Protein AF-A0A1C3H5U1-F1 (afdb_monomer_lite)

Foldseek 3Di:
DFDDLVRVVVVVVVVCVVVVHDDDPPDDGDDGPVPDDDDDLLVLLLLLQLLLLLLVLLVCVVVVNRDPVSLVVSVVSCVVSVNPVVHDPLSVCSSVVNDDNVSSVVSNVCLVVSVVSCVVNCVDVDDDDPPDDDDVVSSNVSVVPDDD

InterPro domains:
  IPR025368 Protein of unknown function DUF4272 [PF14094] (8-144)

Organism: NCBI:txid2718

Radius of gyration: 18.17 Å; chains: 1; bounding box: 46×26×47 Å

Structure (mmCIF, N/CA/C/O backbone):
data_AF-A0A1C3H5U1-F1
#
_entry.id   AF-A0A1C3H5U1-F1
#
loop_
_atom_site.group_PDB
_atom_site.id
_atom_site.type_symbol
_atom_site.label_atom_id
_atom_site.label_alt_id
_atom_site.label_comp_id
_atom_site.label_asym_id
_atom_site.label_entity_id
_atom_site.label_seq_id
_atom_site.pdbx_PDB_ins_code
_atom_site.Cartn_x
_atom_site.Cartn_y
_atom_site.Cartn_z
_atom_site.occupancy
_atom_site.B_iso_or_equiv
_atom_site.auth_seq_id
_atom_site.auth_comp_id
_atom_site.auth_asym_id
_atom_site.auth_atom_id
_atom_site.pdbx_PDB_model_num
ATOM 1 N N . MET A 1 1 ? -26.098 -3.395 14.719 1.00 56.84 1 MET A N 1
ATOM 2 C CA . MET A 1 1 ? -25.889 -1.931 14.778 1.00 56.84 1 MET A CA 1
ATOM 3 C C . MET A 1 1 ? -24.401 -1.653 14.940 1.00 56.84 1 MET A C 1
ATOM 5 O O . MET A 1 1 ? -23.756 -2.422 15.652 1.00 56.84 1 MET A O 1
ATOM 9 N N . PRO A 1 2 ? -23.842 -0.629 14.273 1.00 75.94 2 PRO A N 1
ATOM 10 C CA . PRO A 1 2 ? -22.451 -0.224 14.470 1.00 75.94 2 PRO A CA 1
ATOM 11 C C . PRO A 1 2 ? -22.198 0.159 15.936 1.00 75.94 2 PRO A C 1
ATOM 13 O O . PRO A 1 2 ? -23.081 0.702 16.595 1.00 75.94 2 PRO A O 1
ATOM 16 N N . LYS A 1 3 ? -21.005 -0.137 16.461 1.00 83.50 3 LYS A N 1
ATOM 17 C CA . LYS A 1 3 ? -20.596 0.294 17.811 1.00 83.50 3 LYS A CA 1
ATOM 18 C C . LYS A 1 3 ? -20.374 1.812 17.830 1.00 83.50 3 LYS A C 1
ATOM 20 O O . LYS A 1 3 ? -19.864 2.347 16.845 1.00 83.50 3 LYS A O 1
ATOM 25 N N . SER A 1 4 ? -20.672 2.475 18.953 1.00 90.88 4 SER A N 1
ATOM 26 C CA . SER A 1 4 ? -20.366 3.905 19.114 1.00 90.88 4 SER A CA 1
ATOM 27 C C . SER A 1 4 ? -18.849 4.171 19.052 1.00 90.88 4 SER A C 1
ATOM 29 O O . SER A 1 4 ? -18.061 3.259 19.351 1.00 90.88 4 SER A O 1
ATOM 31 N N . PRO A 1 5 ? -18.417 5.394 18.692 1.00 91.94 5 PRO A N 1
ATOM 32 C CA . PRO A 1 5 ? -17.013 5.814 18.746 1.00 91.94 5 PRO A CA 1
ATOM 33 C C . PRO A 1 5 ? -16.319 5.506 20.080 1.00 91.94 5 PRO A C 1
ATOM 35 O O . PRO A 1 5 ? -15.227 4.936 20.105 1.00 91.94 5 PRO A O 1
ATOM 38 N N . GLU A 1 6 ? -16.979 5.799 21.199 1.00 92.44 6 GLU A N 1
ATOM 39 C CA . GLU A 1 6 ? -16.467 5.597 22.558 1.00 92.44 6 GLU A CA 1
ATOM 40 C C . GLU A 1 6 ? -16.310 4.107 22.857 1.00 92.44 6 GLU A C 1
ATOM 42 O O . GLU A 1 6 ? -15.273 3.672 23.355 1.00 92.44 6 GLU A O 1
ATOM 47 N N . THR A 1 7 ? -17.309 3.304 22.478 1.00 92.56 7 THR A N 1
ATOM 48 C CA . THR A 1 7 ? -17.281 1.846 22.650 1.00 92.56 7 THR A CA 1
ATOM 49 C C . THR A 1 7 ? -16.150 1.217 21.837 1.00 92.56 7 THR A C 1
ATOM 51 O O . THR A 1 7 ? -15.472 0.299 22.303 1.00 92.56 7 THR A O 1
ATOM 54 N N . ARG A 1 8 ? -15.915 1.708 20.612 1.00 91.62 8 ARG A N 1
ATOM 55 C CA . ARG A 1 8 ? -14.789 1.275 19.771 1.00 91.62 8 ARG A CA 1
ATOM 56 C C . ARG A 1 8 ? -13.453 1.654 20.401 1.00 91.62 8 ARG A C 1
ATOM 58 O O . ARG A 1 8 ? -12.592 0.784 20.499 1.00 91.62 8 ARG A O 1
ATOM 65 N N . LYS A 1 9 ? -13.296 2.903 20.857 1.00 92.94 9 LYS A N 1
ATOM 66 C CA . LYS A 1 9 ? -12.078 3.371 21.537 1.00 92.94 9 LYS A CA 1
ATOM 67 C C . LYS A 1 9 ? -11.785 2.524 22.774 1.00 92.94 9 LYS A C 1
ATOM 69 O O . LYS A 1 9 ? -10.680 2.004 22.888 1.00 92.94 9 LYS A O 1
ATOM 74 N N . ALA A 1 10 ? -12.770 2.321 23.648 1.00 93.19 10 ALA A N 1
ATOM 75 C CA . ALA A 1 10 ? -12.618 1.509 24.854 1.00 93.19 10 ALA A CA 1
ATOM 76 C C . ALA A 1 10 ? -12.195 0.067 24.528 1.00 93.19 10 ALA A C 1
ATOM 78 O O . ALA A 1 10 ? -11.272 -0.462 25.142 1.00 93.19 10 ALA A O 1
ATOM 79 N N . ALA A 1 11 ? -12.807 -0.552 23.511 1.00 92.62 11 ALA A N 1
ATOM 80 C CA . ALA A 1 11 ? -12.430 -1.893 23.070 1.00 92.62 11 ALA A CA 1
ATOM 81 C C . ALA A 1 11 ? -10.999 -1.955 22.504 1.00 92.62 11 ALA A C 1
ATOM 83 O O . ALA A 1 11 ? -10.288 -2.925 22.760 1.00 92.62 11 ALA A O 1
ATOM 84 N N . SER A 1 12 ? -10.564 -0.945 21.745 1.00 92.12 12 SER A N 1
ATOM 85 C CA . SER A 1 12 ? -9.186 -0.860 21.243 1.00 92.12 12 SER A CA 1
ATOM 86 C C . SER A 1 12 ? -8.179 -0.658 22.377 1.00 92.12 12 SER A C 1
ATOM 88 O O . SER A 1 12 ? -7.188 -1.379 22.427 1.00 92.12 12 SER A O 1
ATOM 90 N N . ILE A 1 13 ? -8.454 0.247 23.321 1.00 94.44 13 ILE A N 1
ATOM 91 C CA . ILE A 1 13 ? -7.600 0.483 24.497 1.00 94.44 13 ILE A CA 1
ATOM 92 C C . ILE A 1 13 ? -7.464 -0.791 25.333 1.00 94.44 13 ILE A C 1
ATOM 94 O O . ILE A 1 13 ? -6.348 -1.172 25.671 1.00 94.44 13 ILE A O 1
ATOM 98 N N . ALA A 1 14 ? -8.562 -1.505 25.591 1.00 94.69 14 ALA A N 1
ATOM 99 C CA . ALA A 1 14 ? -8.518 -2.760 26.339 1.00 94.69 14 ALA A CA 1
ATOM 100 C C . ALA A 1 14 ? -7.625 -3.817 25.659 1.00 94.69 14 ALA A C 1
ATOM 102 O O . ALA A 1 14 ? -6.860 -4.504 26.333 1.00 94.69 14 ALA A O 1
ATOM 103 N N . LYS A 1 15 ? -7.671 -3.924 24.321 1.00 93.06 15 LYS A N 1
ATOM 104 C CA . LYS A 1 15 ? -6.782 -4.820 23.557 1.00 93.06 15 LYS A CA 1
ATOM 105 C C . LYS A 1 15 ? -5.309 -4.428 23.692 1.00 93.06 15 LYS A C 1
ATOM 107 O O . LYS A 1 15 ? -4.470 -5.306 23.870 1.00 93.06 15 LYS A O 1
ATOM 112 N N . LEU A 1 16 ? -5.003 -3.132 23.602 1.00 93.19 16 LEU A N 1
ATOM 113 C CA . LEU A 1 16 ? -3.641 -2.604 23.727 1.00 93.19 16 LEU A CA 1
ATOM 114 C C . LEU A 1 16 ? -3.087 -2.822 25.145 1.00 93.19 16 LEU A C 1
ATOM 116 O O . LEU A 1 16 ? -1.997 -3.368 25.309 1.00 93.19 16 LEU A O 1
ATOM 120 N N . GLN A 1 17 ? -3.869 -2.493 26.175 1.00 94.56 17 GLN A N 1
ATOM 121 C CA . GLN A 1 17 ? -3.495 -2.678 27.580 1.00 94.56 17 GLN A CA 1
ATOM 122 C C . GLN A 1 17 ? -3.282 -4.153 27.941 1.00 94.56 17 GLN A C 1
ATOM 124 O O . GLN A 1 17 ? -2.320 -4.473 28.635 1.00 94.56 17 GLN A O 1
ATOM 129 N N . ALA A 1 18 ? -4.109 -5.068 27.420 1.00 95.62 18 ALA A N 1
ATOM 130 C CA . ALA A 1 18 ? -3.923 -6.511 27.604 1.00 95.62 18 ALA A CA 1
ATOM 131 C C . ALA A 1 18 ? -2.594 -7.037 27.023 1.00 95.62 18 ALA A C 1
ATOM 133 O O . ALA A 1 18 ? -2.154 -8.128 27.378 1.00 95.62 18 ALA A O 1
ATOM 134 N N . ARG A 1 19 ? -1.947 -6.266 26.140 1.00 93.06 19 ARG A N 1
ATOM 135 C CA . ARG A 1 19 ? -0.624 -6.545 25.562 1.00 93.06 19 ARG A CA 1
ATOM 136 C C . ARG A 1 19 ? 0.494 -5.694 26.181 1.00 93.06 19 ARG A C 1
ATOM 138 O O . ARG A 1 19 ? 1.613 -5.726 25.686 1.00 93.06 19 ARG A O 1
ATOM 145 N N . GLY A 1 20 ? 0.209 -4.936 27.242 1.00 95.25 20 GLY A N 1
ATOM 146 C CA . GLY A 1 20 ? 1.183 -4.065 27.905 1.00 95.25 20 GLY A CA 1
ATOM 147 C C . GLY A 1 20 ? 1.528 -2.793 27.126 1.00 95.25 20 GLY A C 1
ATOM 148 O O . GLY A 1 20 ? 2.533 -2.156 27.428 1.00 95.25 20 GLY A O 1
ATOM 149 N N . ILE A 1 21 ? 0.719 -2.412 26.131 1.00 94.56 21 ILE A N 1
ATOM 150 C CA . ILE A 1 21 ? 0.950 -1.210 25.324 1.00 94.56 21 ILE A CA 1
ATOM 151 C C . ILE A 1 21 ? 0.348 0.008 26.042 1.00 94.56 21 ILE A C 1
ATOM 153 O O . ILE A 1 21 ? -0.864 0.025 26.300 1.00 94.56 21 ILE A O 1
ATOM 157 N N . PRO A 1 22 ? 1.148 1.049 26.345 1.00 94.81 22 PRO A N 1
ATOM 158 C CA . PRO A 1 22 ? 0.643 2.272 26.955 1.00 94.81 22 PRO A CA 1
ATOM 159 C C . PRO A 1 22 ? -0.396 2.964 26.069 1.00 94.81 22 PRO A C 1
ATOM 161 O O . PRO A 1 22 ? -0.208 3.112 24.863 1.00 94.81 22 PRO A O 1
ATOM 164 N N . CYS A 1 23 ? -1.485 3.422 26.682 1.00 93.75 23 CYS A N 1
ATOM 165 C CA . CYS A 1 23 ? -2.538 4.185 26.017 1.00 93.75 23 CYS A CA 1
ATOM 166 C C . CYS A 1 23 ? -2.659 5.561 26.670 1.00 93.75 23 CYS A C 1
ATOM 168 O O . CYS A 1 23 ? -2.581 5.678 27.891 1.00 93.75 23 CYS A O 1
ATOM 170 N N . LEU A 1 24 ? -2.873 6.595 25.858 1.00 93.81 24 LEU A N 1
ATOM 171 C CA . LEU A 1 24 ? -3.158 7.944 26.336 1.00 93.81 24 LEU A CA 1
ATOM 172 C C . LEU A 1 24 ? -4.666 8.189 26.288 1.00 93.81 24 LEU A C 1
ATOM 174 O O . LEU A 1 24 ? -5.256 8.252 25.208 1.00 93.81 24 LEU A O 1
ATOM 178 N N . ASP A 1 25 ? -5.282 8.378 27.453 1.00 87.12 25 ASP A N 1
ATOM 179 C CA . ASP A 1 25 ? -6.727 8.617 27.554 1.00 87.12 25 ASP A CA 1
ATOM 180 C C . ASP A 1 25 ? -7.164 9.900 26.832 1.00 87.12 25 ASP A C 1
ATOM 182 O O . ASP A 1 25 ? -8.289 9.972 26.325 1.00 87.12 25 ASP A O 1
ATOM 186 N N . SER A 1 26 ? -6.252 10.873 26.724 1.00 93.19 26 SER A N 1
ATOM 187 C CA . SER A 1 26 ? -6.450 12.171 26.073 1.00 93.19 26 SER A CA 1
ATOM 188 C C . SER A 1 26 ? -6.607 12.107 24.552 1.00 93.19 26 SER A C 1
ATOM 190 O O . SER A 1 26 ? -7.067 13.083 23.961 1.00 93.19 26 SER A O 1
ATOM 192 N N . LEU A 1 27 ? -6.252 10.992 23.902 1.00 92.44 27 LEU A N 1
ATOM 193 C CA . LEU A 1 27 ? -6.429 10.855 22.454 1.00 92.44 27 LEU A CA 1
ATOM 194 C C . LEU A 1 27 ? -7.924 10.853 22.092 1.00 92.44 27 LEU A C 1
ATOM 196 O O . LEU A 1 27 ? -8.718 10.229 22.797 1.00 92.44 27 LEU A O 1
ATOM 200 N N . PRO A 1 28 ? -8.351 11.526 21.014 1.00 90.81 28 PRO A N 1
ATOM 201 C CA . PRO A 1 28 ? -9.765 11.621 20.661 1.00 90.81 28 PRO A CA 1
ATOM 202 C C . PRO A 1 28 ? -10.358 10.265 20.245 1.00 90.81 28 PRO A C 1
ATOM 204 O O . PRO A 1 28 ? -9.648 9.297 19.964 1.00 90.81 28 PRO A O 1
ATOM 207 N N . VAL A 1 29 ? -11.690 10.186 20.210 1.00 92.06 29 VAL A N 1
ATOM 208 C CA . VAL A 1 29 ? -12.381 9.089 19.518 1.00 92.06 29 VAL A CA 1
ATOM 209 C C . VAL A 1 29 ? -12.250 9.277 18.004 1.00 92.06 29 VAL A C 1
ATOM 211 O O . VAL A 1 29 ? -12.253 10.405 17.520 1.00 92.06 29 VAL A O 1
ATOM 214 N N . ILE A 1 30 ? -12.149 8.172 17.263 1.00 88.31 30 ILE A N 1
ATOM 215 C CA . ILE A 1 30 ? -12.267 8.186 15.796 1.00 88.31 30 ILE A CA 1
ATOM 216 C C . ILE A 1 30 ? -13.742 8.377 15.438 1.00 88.31 30 ILE A C 1
ATOM 218 O O . ILE A 1 30 ? -14.613 7.897 16.168 1.00 88.31 30 ILE A O 1
ATOM 222 N N . GLU A 1 31 ? -14.022 9.029 14.311 1.00 85.75 31 GLU A N 1
ATOM 223 C CA . GLU A 1 31 ? -15.371 9.279 13.819 1.00 85.75 31 GLU A CA 1
ATOM 224 C C . GLU A 1 31 ? -16.229 8.004 13.761 1.00 85.75 31 GLU A C 1
ATOM 226 O O . GLU A 1 31 ? -15.754 6.858 13.646 1.00 85.75 31 GLU A O 1
ATOM 231 N N . ALA A 1 32 ? -17.538 8.221 13.869 1.00 86.50 32 ALA A N 1
ATOM 232 C CA . ALA A 1 32 ? -18.528 7.165 13.783 1.00 86.50 32 ALA A CA 1
ATOM 233 C C . ALA A 1 32 ? -18.471 6.460 12.418 1.00 86.50 32 ALA A C 1
ATOM 235 O O . ALA A 1 32 ? -18.056 7.022 11.407 1.00 86.50 32 ALA A O 1
ATOM 236 N N . ALA A 1 33 ? -18.846 5.179 12.405 1.00 82.31 33 ALA A N 1
ATOM 237 C CA . ALA A 1 33 ? -18.716 4.345 11.211 1.00 82.31 33 ALA A CA 1
ATOM 238 C C . ALA A 1 33 ? -19.605 4.821 10.048 1.00 82.31 33 ALA A C 1
ATOM 240 O O . ALA A 1 33 ? -19.286 4.562 8.895 1.00 82.31 33 ALA A O 1
ATOM 241 N N . ASP A 1 34 ? -20.700 5.514 10.349 1.00 84.94 34 ASP A N 1
ATOM 242 C CA . ASP A 1 34 ? -21.603 6.144 9.383 1.00 84.94 34 ASP A CA 1
ATOM 243 C C . ASP A 1 34 ? -21.034 7.434 8.771 1.00 84.94 34 ASP A C 1
ATOM 245 O O . ASP A 1 34 ? -21.398 7.791 7.654 1.00 84.94 34 ASP A O 1
ATOM 249 N N . ALA A 1 35 ? -20.103 8.100 9.456 1.00 86.62 35 ALA A N 1
ATOM 250 C CA . ALA A 1 35 ? -19.346 9.228 8.922 1.00 86.62 35 ALA A CA 1
ATOM 251 C C . ALA A 1 35 ? -18.169 8.784 8.033 1.00 86.62 35 ALA A C 1
ATOM 253 O O . ALA A 1 35 ? -17.571 9.607 7.335 1.00 86.62 35 ALA A O 1
ATOM 254 N N . ALA A 1 36 ? -17.818 7.493 8.040 1.00 83.75 36 ALA A N 1
ATOM 255 C CA . ALA A 1 36 ? -16.719 6.976 7.240 1.00 83.75 36 ALA A CA 1
ATOM 256 C C . ALA A 1 36 ? -17.092 6.946 5.752 1.00 83.75 36 ALA A C 1
ATOM 258 O O . ALA A 1 36 ? -18.027 6.266 5.327 1.00 83.75 36 ALA A O 1
ATOM 259 N N . ARG A 1 37 ? -16.300 7.635 4.925 1.00 87.38 37 ARG A N 1
ATOM 260 C CA . ARG A 1 37 ? -16.410 7.530 3.469 1.00 87.38 37 ARG A CA 1
ATOM 261 C C . ARG A 1 37 ? -15.636 6.311 2.980 1.00 87.38 37 ARG A C 1
ATOM 263 O O . ARG A 1 37 ? -14.418 6.369 2.815 1.00 87.38 37 ARG A O 1
ATOM 270 N N . ILE A 1 38 ? -16.354 5.225 2.719 1.00 87.19 38 ILE A N 1
ATOM 271 C CA . ILE A 1 38 ? -15.781 4.011 2.133 1.00 87.19 38 ILE A CA 1
ATOM 272 C C . ILE A 1 38 ? -15.639 4.206 0.621 1.00 87.19 38 ILE A C 1
ATOM 274 O O . ILE A 1 38 ? -16.582 4.623 -0.052 1.00 87.19 38 ILE A O 1
ATOM 278 N N . ARG A 1 39 ? -14.436 3.955 0.101 1.00 93.69 39 ARG A N 1
ATOM 279 C CA . ARG A 1 39 ? -14.159 3.975 -1.341 1.00 93.69 39 ARG A CA 1
ATOM 280 C C . ARG A 1 39 ? -14.731 2.731 -2.010 1.00 93.69 39 ARG A C 1
ATOM 282 O O . ARG A 1 39 ? -14.899 1.703 -1.355 1.00 93.69 39 ARG A O 1
ATOM 289 N N . SER A 1 40 ? -15.045 2.826 -3.299 1.00 95.62 40 SER A N 1
ATOM 290 C CA . SER A 1 40 ? -15.519 1.663 -4.049 1.00 95.62 40 SER A CA 1
ATOM 291 C C . SER A 1 40 ? -14.430 0.587 -4.133 1.00 95.62 40 SER A C 1
ATOM 293 O O . SER A 1 40 ? -13.237 0.880 -4.027 1.00 95.62 40 SER A O 1
ATOM 295 N N . ALA A 1 41 ? -14.832 -0.667 -4.356 1.00 95.31 41 ALA A N 1
ATOM 296 C CA . ALA A 1 41 ? -13.878 -1.755 -4.577 1.00 95.31 41 ALA A CA 1
ATOM 297 C C . ALA A 1 41 ? -12.931 -1.451 -5.753 1.00 95.31 41 ALA A C 1
ATOM 299 O O . ALA A 1 41 ? -11.741 -1.734 -5.676 1.00 95.31 41 ALA A O 1
ATOM 300 N N . GLU A 1 42 ? -13.435 -0.802 -6.805 1.00 94.19 42 GLU A N 1
ATOM 301 C CA . GLU A 1 42 ? -12.631 -0.372 -7.950 1.00 94.19 42 GLU A CA 1
ATOM 302 C C . GLU A 1 42 ? -11.583 0.681 -7.562 1.00 94.19 42 GLU A C 1
ATOM 304 O O . GLU A 1 42 ? -10.411 0.531 -7.899 1.00 94.19 42 GLU A O 1
ATOM 309 N N . GLU A 1 43 ? -11.959 1.717 -6.803 1.00 95.06 43 GLU A N 1
ATOM 310 C CA . GLU A 1 43 ? -11.011 2.734 -6.323 1.00 95.06 43 GLU A CA 1
ATOM 311 C C . GLU A 1 43 ? -9.904 2.107 -5.459 1.00 95.06 43 GLU A C 1
ATOM 313 O O . GLU A 1 43 ? -8.731 2.467 -5.579 1.00 95.06 43 GLU A O 1
ATOM 318 N N . ILE A 1 44 ? -10.268 1.148 -4.602 1.00 95.38 44 ILE A N 1
ATOM 319 C CA . ILE A 1 44 ? -9.324 0.423 -3.744 1.00 95.38 44 ILE A CA 1
ATOM 320 C C . ILE A 1 44 ? -8.392 -0.451 -4.593 1.00 95.38 44 ILE A C 1
ATOM 322 O O . ILE A 1 44 ? -7.181 -0.425 -4.378 1.00 95.38 44 ILE A O 1
ATOM 326 N N . ALA A 1 45 ? -8.925 -1.176 -5.581 1.00 94.00 45 ALA A N 1
ATOM 327 C CA . ALA A 1 45 ? -8.143 -2.018 -6.483 1.00 94.00 45 ALA A CA 1
ATOM 328 C C . ALA A 1 45 ? -7.154 -1.197 -7.320 1.00 94.00 45 ALA A C 1
ATOM 330 O O . ALA A 1 45 ? -5.964 -1.513 -7.344 1.00 94.00 45 ALA A O 1
ATOM 331 N N . ARG A 1 46 ? -7.604 -0.089 -7.923 1.00 94.56 46 ARG A N 1
ATOM 332 C CA . ARG A 1 46 ? -6.737 0.831 -8.681 1.00 94.56 46 ARG A CA 1
ATOM 333 C C . ARG A 1 46 ? -5.590 1.350 -7.814 1.00 94.56 46 ARG A C 1
ATOM 335 O O . ARG A 1 46 ? -4.433 1.346 -8.234 1.00 94.56 46 ARG A O 1
ATOM 342 N N . ARG A 1 47 ? -5.882 1.723 -6.564 1.00 95.50 47 ARG A N 1
ATOM 343 C CA . ARG A 1 47 ? -4.862 2.161 -5.605 1.00 95.50 47 ARG A CA 1
ATOM 344 C C . ARG A 1 47 ? -3.903 1.035 -5.208 1.00 95.50 47 ARG A C 1
ATOM 346 O O . ARG A 1 47 ? -2.708 1.300 -5.087 1.00 95.50 47 ARG A O 1
ATOM 353 N N . ALA A 1 48 ? -4.398 -0.186 -5.008 1.00 94.62 48 ALA A N 1
ATOM 354 C CA . ALA A 1 48 ? -3.575 -1.346 -4.666 1.00 94.62 48 ALA A CA 1
ATOM 355 C C . ALA A 1 48 ? -2.570 -1.664 -5.782 1.00 94.62 48 ALA A C 1
ATOM 357 O O . ALA A 1 48 ? -1.385 -1.833 -5.500 1.00 94.62 48 ALA A O 1
ATOM 358 N N . ILE A 1 49 ? -3.017 -1.643 -7.041 1.00 94.06 49 ILE A N 1
ATOM 359 C CA . ILE A 1 49 ? -2.170 -1.861 -8.222 1.00 94.06 49 ILE A CA 1
ATOM 360 C C . ILE A 1 49 ? -1.076 -0.789 -8.314 1.00 94.06 49 ILE A C 1
ATOM 362 O O . ILE A 1 49 ? 0.104 -1.127 -8.397 1.00 94.06 49 ILE A O 1
ATOM 366 N N . ALA A 1 50 ? -1.444 0.497 -8.236 1.00 94.56 50 ALA A N 1
ATOM 367 C CA . ALA A 1 50 ? -0.474 1.595 -8.282 1.00 94.56 50 ALA A CA 1
ATOM 368 C C . ALA A 1 50 ? 0.553 1.507 -7.139 1.00 94.56 50 ALA A C 1
ATOM 370 O O . ALA A 1 50 ? 1.750 1.700 -7.352 1.00 94.56 50 ALA A O 1
ATOM 371 N N . CYS A 1 51 ? 0.092 1.166 -5.930 1.00 94.38 51 CYS A N 1
ATOM 372 C CA . CYS A 1 51 ? 0.956 0.987 -4.770 1.00 94.38 51 CYS A CA 1
ATOM 373 C C . CYS A 1 51 ? 1.957 -0.152 -4.989 1.00 94.38 51 CYS A C 1
ATOM 375 O O . CYS A 1 51 ? 3.145 0.042 -4.748 1.00 94.38 51 CYS A O 1
ATOM 377 N N . LEU A 1 52 ? 1.500 -1.310 -5.479 1.00 94.00 52 LEU A N 1
ATOM 378 C CA . LEU A 1 52 ? 2.371 -2.454 -5.731 1.00 94.00 52 LEU A CA 1
ATOM 379 C C . LEU A 1 52 ? 3.439 -2.130 -6.778 1.00 94.00 52 LEU A C 1
ATOM 381 O O . LEU A 1 52 ? 4.608 -2.395 -6.531 1.00 94.00 52 LEU A O 1
ATOM 385 N N . ILE A 1 53 ? 3.069 -1.523 -7.910 1.00 93.69 53 ILE A N 1
ATOM 386 C CA . ILE A 1 53 ? 4.026 -1.179 -8.978 1.00 93.69 53 ILE A CA 1
ATOM 387 C C . ILE A 1 53 ? 5.128 -0.252 -8.444 1.00 93.69 53 ILE A C 1
ATOM 389 O O . ILE A 1 53 ? 6.310 -0.509 -8.669 1.00 93.69 53 ILE A O 1
ATOM 393 N N . ALA A 1 54 ? 4.763 0.776 -7.674 1.00 95.12 54 ALA A N 1
ATOM 394 C CA . ALA A 1 54 ? 5.737 1.686 -7.075 1.00 95.12 54 ALA A CA 1
ATOM 395 C C . ALA A 1 54 ? 6.646 0.995 -6.042 1.00 95.12 54 ALA A C 1
ATOM 397 O O . ALA A 1 54 ? 7.840 1.283 -5.981 1.00 95.12 54 ALA A O 1
ATOM 398 N N . ILE A 1 55 ? 6.104 0.061 -5.254 1.00 94.12 55 ILE A N 1
ATOM 399 C CA . ILE A 1 55 ? 6.884 -0.761 -4.319 1.00 94.12 55 ILE A CA 1
ATOM 400 C C . ILE A 1 55 ? 7.893 -1.635 -5.077 1.00 94.12 55 ILE A C 1
ATOM 402 O O . ILE A 1 55 ? 9.054 -1.687 -4.678 1.00 94.12 55 ILE A O 1
ATOM 406 N N . GLN A 1 56 ? 7.487 -2.279 -6.180 1.00 92.88 56 GLN A N 1
ATOM 407 C CA . GLN A 1 56 ? 8.389 -3.098 -7.002 1.00 92.88 56 GLN A CA 1
ATOM 408 C C . GLN A 1 56 ? 9.536 -2.262 -7.581 1.00 92.88 56 GLN A C 1
ATOM 410 O O . GLN A 1 56 ? 10.690 -2.679 -7.517 1.00 92.88 56 GLN A O 1
ATOM 415 N N . ALA A 1 57 ? 9.246 -1.056 -8.082 1.00 94.88 57 ALA A N 1
ATOM 416 C CA . ALA A 1 57 ? 10.276 -0.137 -8.565 1.00 94.88 57 ALA A CA 1
ATOM 417 C C . ALA A 1 57 ? 11.260 0.286 -7.464 1.00 94.88 57 ALA A C 1
ATOM 419 O O . ALA A 1 57 ? 12.464 0.338 -7.711 1.00 94.88 57 ALA A O 1
ATOM 420 N N . ALA A 1 58 ? 10.773 0.571 -6.252 1.00 95.06 58 ALA A N 1
ATOM 421 C CA . ALA A 1 58 ? 11.636 0.918 -5.124 1.00 95.06 58 ALA A CA 1
ATOM 422 C C . ALA A 1 58 ? 12.514 -0.260 -4.685 1.00 95.06 58 ALA A C 1
ATOM 424 O O . ALA A 1 58 ? 13.698 -0.074 -4.411 1.00 95.06 58 ALA A O 1
ATOM 425 N N . PHE A 1 59 ? 11.950 -1.471 -4.652 1.00 92.06 59 PHE A N 1
ATOM 426 C CA . PHE A 1 59 ? 12.687 -2.684 -4.304 1.00 92.06 59 PHE A CA 1
ATOM 427 C C . PHE A 1 59 ? 13.801 -2.974 -5.317 1.00 92.06 59 PHE A C 1
ATOM 429 O O . PHE A 1 59 ? 14.949 -3.152 -4.921 1.00 92.06 59 PHE A O 1
ATOM 436 N N . ALA A 1 60 ? 13.487 -2.899 -6.612 1.00 92.88 60 ALA A N 1
ATOM 437 C CA . ALA A 1 60 ? 14.463 -3.054 -7.687 1.00 92.88 60 ALA A CA 1
ATOM 438 C C . ALA A 1 60 ? 15.551 -1.959 -7.673 1.00 92.88 60 ALA A C 1
ATOM 440 O O . ALA A 1 60 ? 16.678 -2.158 -8.119 1.00 92.88 60 ALA A O 1
ATOM 441 N N . GLN A 1 61 ? 15.247 -0.750 -7.194 1.00 94.31 61 GLN A N 1
ATOM 442 C CA . GLN A 1 61 ? 16.283 0.278 -7.028 1.00 94.31 61 GLN A CA 1
ATOM 443 C C . GLN A 1 61 ? 17.196 -0.037 -5.851 1.00 94.31 61 GLN A C 1
ATOM 445 O O . GLN A 1 61 ? 18.408 0.132 -5.952 1.00 94.31 61 GLN A O 1
ATOM 450 N N . HIS A 1 62 ? 16.616 -0.506 -4.749 1.00 89.38 62 HIS A N 1
ATOM 451 C CA . HIS A 1 62 ? 17.359 -0.885 -3.557 1.00 89.38 62 HIS A CA 1
ATOM 452 C C . HIS A 1 62 ? 18.281 -2.092 -3.803 1.00 89.38 62 HIS A C 1
ATOM 454 O O . HIS A 1 62 ? 19.406 -2.108 -3.313 1.00 89.38 62 HIS A O 1
ATOM 460 N N . ASP A 1 63 ? 17.843 -3.090 -4.576 1.00 89.50 63 ASP A N 1
ATOM 461 C CA . ASP A 1 63 ? 18.660 -4.263 -4.921 1.00 89.50 63 ASP A CA 1
ATOM 462 C C . ASP A 1 63 ? 19.645 -4.023 -6.089 1.00 89.50 63 ASP A C 1
ATOM 464 O O . ASP A 1 63 ? 20.447 -4.899 -6.417 1.00 89.50 63 ASP A O 1
ATOM 468 N N . GLY A 1 64 ? 19.616 -2.830 -6.698 1.00 90.81 64 GLY A N 1
ATOM 469 C CA . GLY A 1 64 ? 20.473 -2.453 -7.822 1.00 90.81 64 GLY A CA 1
ATOM 470 C C . GLY A 1 64 ? 20.084 -3.074 -9.170 1.00 90.81 64 GLY A C 1
ATOM 471 O O . GLY A 1 64 ? 20.865 -2.982 -10.118 1.00 90.81 64 GLY A O 1
ATOM 472 N N . SER A 1 65 ? 18.908 -3.696 -9.287 1.00 92.69 65 SER A N 1
ATOM 473 C CA . SER A 1 65 ? 18.397 -4.303 -10.525 1.00 92.69 65 SER A CA 1
ATOM 474 C C . SER A 1 65 ? 17.530 -3.365 -11.377 1.00 92.69 65 SER A C 1
ATOM 476 O O . SER A 1 65 ? 17.167 -3.714 -12.507 1.00 92.69 65 SER A O 1
ATOM 478 N N . TYR A 1 66 ? 17.205 -2.164 -10.884 1.00 94.31 66 TYR A N 1
ATOM 479 C CA . TYR A 1 66 ? 16.375 -1.212 -11.620 1.00 94.31 66 TYR A CA 1
ATOM 480 C C . TYR A 1 66 ? 17.092 -0.673 -12.856 1.00 94.31 66 TYR A C 1
ATOM 482 O O . TYR A 1 66 ? 18.166 -0.079 -12.788 1.00 94.31 66 TYR A O 1
ATOM 490 N N . SER A 1 67 ? 16.452 -0.863 -14.004 1.00 92.50 67 SER A N 1
ATOM 491 C CA . SER A 1 67 ? 16.967 -0.506 -15.323 1.00 92.50 67 SER A CA 1
ATOM 492 C C . SER A 1 67 ? 15.913 0.254 -16.124 1.00 92.50 67 SER A C 1
ATOM 494 O O . SER A 1 67 ? 14.755 0.350 -15.715 1.00 92.50 67 SER A O 1
ATOM 496 N N . GLU A 1 68 ? 16.280 0.744 -17.310 1.00 92.06 68 GLU A N 1
ATOM 497 C CA . GLU A 1 68 ? 15.318 1.326 -18.257 1.00 92.06 68 GLU A CA 1
ATOM 498 C C . GLU A 1 68 ? 14.173 0.355 -18.586 1.00 92.06 68 GLU A C 1
ATOM 500 O O . GLU A 1 68 ? 13.020 0.768 -18.684 1.00 92.06 68 GLU A O 1
ATOM 505 N N . ALA A 1 69 ? 14.464 -0.949 -18.664 1.00 90.56 69 ALA A N 1
ATOM 506 C CA . ALA A 1 69 ? 13.447 -1.981 -18.844 1.00 90.56 69 ALA A CA 1
ATOM 507 C C . ALA A 1 69 ? 12.505 -2.092 -17.631 1.00 90.56 69 ALA A C 1
ATOM 509 O O . ALA A 1 69 ? 11.309 -2.310 -17.805 1.00 90.56 69 ALA A O 1
ATOM 510 N N . GLY A 1 70 ? 13.018 -1.903 -16.410 1.00 90.62 70 GLY A N 1
ATOM 511 C CA . GLY A 1 70 ? 12.203 -1.840 -15.192 1.00 90.62 70 GLY A CA 1
ATOM 512 C C . GLY A 1 70 ? 11.274 -0.623 -15.173 1.00 90.62 70 GLY A C 1
ATOM 513 O O . GLY A 1 70 ? 10.097 -0.747 -14.834 1.00 90.62 70 GLY A O 1
ATOM 514 N N . ALA A 1 71 ? 11.769 0.536 -15.614 1.00 92.69 71 ALA A N 1
ATOM 515 C CA . ALA A 1 71 ? 10.957 1.743 -15.755 1.00 92.69 71 ALA A CA 1
ATOM 516 C C . ALA A 1 71 ? 9.869 1.591 -16.830 1.00 92.69 71 ALA A C 1
ATOM 518 O O . ALA A 1 71 ? 8.709 1.928 -16.578 1.00 92.69 71 ALA A O 1
ATOM 519 N N . ALA A 1 72 ? 10.214 1.024 -17.991 1.00 93.00 72 ALA A N 1
ATOM 520 C CA . ALA A 1 72 ? 9.253 0.705 -19.046 1.00 93.00 72 ALA A CA 1
ATOM 521 C C . ALA A 1 72 ? 8.195 -0.293 -18.557 1.00 93.00 72 ALA A C 1
ATOM 523 O O . ALA A 1 72 ? 7.005 -0.071 -18.749 1.00 93.00 72 ALA A O 1
ATOM 524 N N . TRP A 1 73 ? 8.603 -1.336 -17.826 1.00 91.94 73 TRP A N 1
ATOM 525 C CA . TRP A 1 73 ? 7.667 -2.283 -17.224 1.00 91.94 73 TRP A CA 1
ATOM 526 C C . TR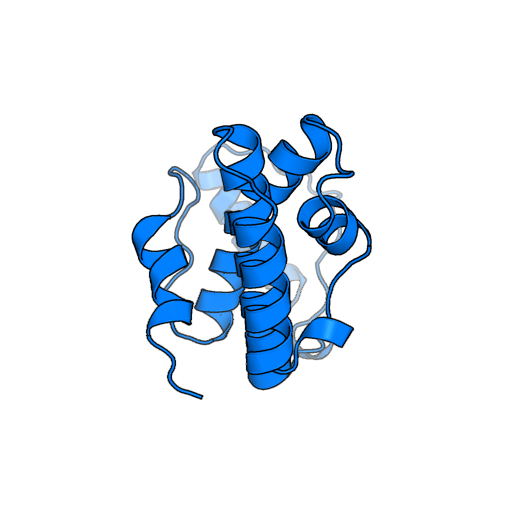P A 1 73 ? 6.677 -1.588 -16.285 1.00 91.94 73 TRP A C 1
ATOM 528 O O . TRP A 1 73 ? 5.482 -1.865 -16.364 1.00 91.94 73 TRP A O 1
ATOM 538 N N . CYS A 1 74 ? 7.139 -0.671 -15.427 1.00 92.94 74 CYS A N 1
ATOM 539 C CA . CYS A 1 74 ? 6.249 0.074 -14.536 1.00 92.94 74 CYS A CA 1
ATOM 540 C C . CYS A 1 74 ? 5.221 0.869 -15.341 1.00 92.94 74 CYS A C 1
ATOM 542 O O . CYS A 1 74 ? 4.024 0.741 -15.093 1.00 92.94 74 CYS A O 1
ATOM 544 N N . HIS A 1 75 ? 5.685 1.641 -16.325 1.00 93.56 75 HIS A N 1
ATOM 545 C CA . HIS A 1 75 ? 4.831 2.424 -17.214 1.00 93.56 75 HIS A CA 1
ATOM 546 C C . HIS A 1 75 ? 3.774 1.554 -17.910 1.00 93.56 75 HIS A C 1
ATOM 548 O O . HIS A 1 75 ? 2.579 1.820 -17.783 1.00 93.56 75 HIS A O 1
ATOM 554 N N . ASP A 1 76 ? 4.195 0.460 -18.547 1.00 92.88 76 ASP A N 1
ATOM 555 C CA . ASP A 1 76 ? 3.309 -0.453 -19.273 1.00 92.88 76 ASP A CA 1
ATOM 556 C C . ASP A 1 76 ? 2.243 -1.072 -18.362 1.00 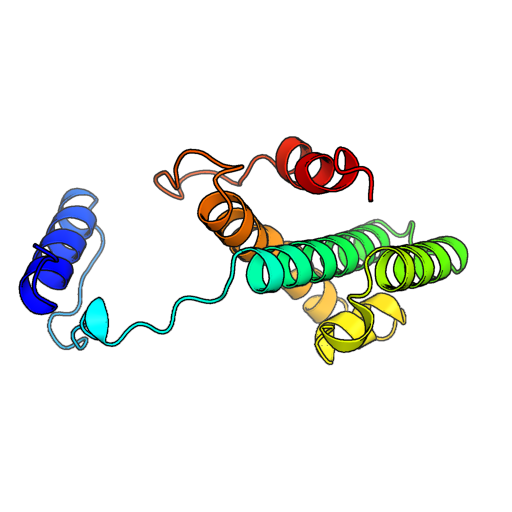92.88 76 ASP A C 1
ATOM 558 O O . ASP A 1 76 ? 1.089 -1.219 -18.761 1.00 92.88 76 ASP A O 1
ATOM 562 N N . ARG A 1 77 ? 2.599 -1.440 -17.121 1.00 91.31 77 ARG A N 1
ATOM 563 C CA . ARG A 1 77 ? 1.627 -1.970 -16.150 1.00 91.31 77 ARG A CA 1
ATOM 564 C C . ARG A 1 77 ? 0.629 -0.897 -15.716 1.00 91.31 77 ARG A C 1
ATOM 566 O O . ARG A 1 77 ? -0.558 -1.194 -15.602 1.00 91.31 77 ARG A O 1
ATOM 573 N N . LEU A 1 78 ? 1.082 0.333 -15.481 1.00 93.44 78 LEU A N 1
ATOM 574 C CA . LEU A 1 78 ? 0.210 1.440 -15.076 1.00 93.44 78 LEU A CA 1
ATOM 575 C C . LEU A 1 78 ? -0.820 1.768 -16.163 1.00 93.44 78 LEU A C 1
ATOM 577 O O . LEU A 1 78 ? -2.000 1.938 -15.848 1.00 93.44 78 LEU A O 1
ATOM 581 N N . GLU A 1 79 ? -0.395 1.786 -17.428 1.00 94.38 79 GLU A N 1
ATOM 582 C CA . GLU A 1 79 ? -1.289 1.969 -18.574 1.00 94.38 79 GLU A CA 1
ATOM 583 C C . GLU A 1 79 ? -2.235 0.783 -18.759 1.00 94.38 79 GLU A C 1
ATOM 585 O O . GLU A 1 79 ? -3.442 0.984 -18.887 1.00 94.38 79 GLU A O 1
ATOM 590 N N . GLN A 1 80 ? -1.714 -0.448 -18.709 1.00 91.88 80 GLN A N 1
ATOM 591 C CA . GLN A 1 80 ? -2.508 -1.669 -18.867 1.00 91.88 80 GLN A CA 1
ATOM 592 C C . GLN A 1 80 ? -3.684 -1.729 -17.885 1.00 91.88 80 GLN A C 1
ATOM 594 O O . GLN A 1 80 ? -4.772 -2.158 -18.263 1.00 91.88 80 GLN A O 1
ATOM 599 N N . TYR A 1 81 ? -3.473 -1.311 -16.636 1.00 90.50 81 TYR A N 1
ATOM 600 C CA . TYR A 1 81 ? -4.515 -1.303 -15.608 1.00 90.50 81 TYR A CA 1
ATOM 601 C C . TYR A 1 81 ? -5.283 0.026 -15.512 1.00 90.50 81 TYR A C 1
ATOM 603 O O . TYR A 1 81 ? -6.172 0.149 -14.670 1.00 90.50 81 TYR A O 1
ATOM 611 N N . GLY A 1 82 ? -4.961 1.027 -16.338 1.00 93.50 82 GLY A N 1
ATOM 612 C CA . GLY A 1 82 ? -5.630 2.331 -16.326 1.00 93.50 82 GLY A CA 1
ATOM 613 C C . GLY A 1 82 ? -5.479 3.081 -14.997 1.00 93.50 82 GLY A C 1
ATOM 614 O O . GLY A 1 82 ? -6.438 3.676 -14.503 1.00 93.50 82 GLY A O 1
ATOM 615 N N . VAL A 1 83 ? -4.300 3.014 -14.371 1.00 95.06 83 VAL A N 1
ATOM 616 C CA . VAL A 1 83 ? -4.030 3.611 -13.044 1.00 95.06 83 VAL A CA 1
ATOM 617 C C . VAL A 1 83 ? -2.989 4.731 -13.068 1.00 95.06 83 VAL A C 1
ATOM 619 O O . VAL A 1 83 ? -2.605 5.230 -12.011 1.00 95.06 83 VAL A O 1
ATOM 622 N N . THR A 1 84 ? -2.536 5.150 -14.250 1.00 94.06 84 THR A N 1
ATOM 623 C CA . THR A 1 84 ? -1.530 6.212 -14.424 1.00 94.06 84 THR A CA 1
ATOM 624 C C . THR A 1 84 ? -1.935 7.539 -13.767 1.00 94.06 84 THR A C 1
ATOM 626 O O . THR A 1 84 ? -1.098 8.240 -13.207 1.00 94.06 84 THR A O 1
ATOM 629 N N . ASP A 1 85 ? -3.226 7.868 -13.775 1.00 92.44 85 ASP A N 1
ATOM 630 C CA . ASP A 1 85 ? -3.829 9.047 -13.135 1.00 92.44 85 ASP A CA 1
ATOM 631 C C . ASP A 1 85 ? -3.892 8.960 -11.597 1.00 92.44 85 ASP A C 1
ATOM 633 O O . ASP A 1 85 ? -4.081 9.974 -10.925 1.00 92.44 85 ASP A O 1
ATOM 637 N N . GLY A 1 86 ? -3.736 7.761 -11.030 1.00 89.38 86 GLY A N 1
ATOM 638 C CA . GLY A 1 86 ? -3.826 7.490 -9.593 1.00 89.38 86 GLY A CA 1
ATOM 639 C C . GLY A 1 86 ? -2.487 7.468 -8.848 1.00 89.38 86 GLY A C 1
ATOM 640 O O . GLY A 1 86 ? -2.468 7.173 -7.649 1.00 89.38 86 GLY A O 1
ATOM 641 N N . ILE A 1 87 ? -1.376 7.741 -9.535 1.00 94.62 87 ILE A N 1
ATOM 642 C CA . ILE A 1 87 ? -0.022 7.689 -8.970 1.00 94.62 87 ILE A CA 1
ATOM 643 C C . ILE A 1 87 ? 0.274 8.956 -8.169 1.00 94.62 87 ILE A C 1
ATOM 645 O O . ILE A 1 87 ? 0.013 10.074 -8.616 1.00 94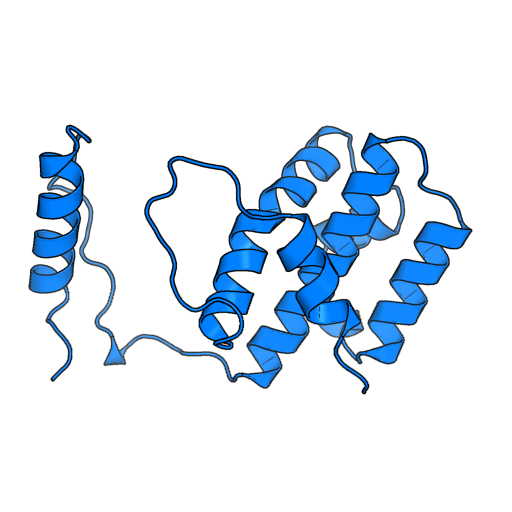.62 87 ILE A O 1
ATOM 649 N N . THR A 1 88 ? 0.863 8.804 -6.982 1.00 94.88 88 THR A N 1
ATOM 650 C CA . THR A 1 88 ? 1.273 9.965 -6.180 1.00 94.88 88 THR A CA 1
ATOM 651 C C . THR A 1 88 ? 2.601 10.562 -6.666 1.00 94.88 88 THR A C 1
ATOM 653 O O . THR A 1 88 ? 3.409 9.861 -7.277 1.00 94.88 88 THR A O 1
ATOM 656 N N . PRO A 1 89 ? 2.910 11.834 -6.344 1.00 95.00 89 PRO A N 1
ATOM 657 C CA . PRO A 1 89 ? 4.195 12.435 -6.710 1.00 95.00 89 PRO A CA 1
ATOM 658 C C . PRO A 1 89 ? 5.411 11.595 -6.287 1.00 95.00 89 PRO A C 1
ATOM 660 O O . PRO A 1 89 ? 6.323 11.386 -7.082 1.00 95.00 89 PRO A O 1
ATOM 663 N N . ASN A 1 90 ? 5.386 11.025 -5.078 1.00 94.06 90 ASN A N 1
ATOM 664 C CA . ASN A 1 90 ? 6.476 10.181 -4.581 1.00 94.06 90 ASN A CA 1
ATOM 665 C C . ASN A 1 90 ? 6.606 8.872 -5.379 1.00 94.06 90 ASN A C 1
ATOM 667 O O . ASN A 1 90 ? 7.711 8.412 -5.640 1.00 94.06 90 ASN A O 1
ATOM 671 N N . GLU A 1 91 ? 5.489 8.267 -5.786 1.00 95.75 91 GLU A N 1
ATOM 672 C CA . GLU A 1 91 ? 5.489 7.042 -6.600 1.00 95.75 91 GLU A CA 1
ATOM 673 C C . GLU A 1 91 ? 6.005 7.304 -8.016 1.00 95.75 91 GLU A C 1
ATOM 675 O O . GLU A 1 91 ? 6.742 6.491 -8.576 1.00 95.75 91 GLU A O 1
ATOM 680 N N . SER A 1 92 ? 5.686 8.476 -8.567 1.00 94.25 92 SER A N 1
ATOM 681 C CA . SER A 1 92 ? 6.230 8.932 -9.844 1.00 94.25 92 SER A CA 1
ATOM 682 C C . SER A 1 92 ? 7.744 9.165 -9.762 1.00 94.25 92 SER A C 1
ATOM 684 O O . SER A 1 92 ? 8.474 8.730 -10.652 1.00 94.25 92 SER A O 1
ATOM 686 N N . MET A 1 93 ? 8.245 9.765 -8.673 1.00 94.25 93 MET A N 1
ATOM 687 C CA . MET A 1 93 ? 9.688 9.944 -8.453 1.00 94.25 93 MET A CA 1
ATOM 688 C C . MET A 1 93 ? 10.440 8.615 -8.386 1.00 94.25 93 MET A C 1
ATOM 690 O O . MET A 1 93 ? 11.501 8.489 -9.000 1.00 94.25 93 MET A O 1
ATOM 694 N N . VAL A 1 94 ? 9.882 7.628 -7.678 1.00 94.44 94 VAL A N 1
ATOM 695 C CA . VAL A 1 94 ? 10.437 6.270 -7.624 1.00 94.44 94 VAL A CA 1
ATOM 696 C C . VAL A 1 94 ? 10.440 5.654 -9.020 1.00 94.44 94 VAL A C 1
ATOM 698 O O . VAL A 1 94 ? 11.492 5.245 -9.493 1.00 94.44 94 VAL A O 1
ATOM 701 N N . SER A 1 95 ? 9.314 5.671 -9.733 1.00 90.94 95 SER A N 1
ATOM 702 C CA . SER A 1 95 ? 9.223 5.094 -11.085 1.00 90.94 95 SER A CA 1
ATOM 703 C C . SER A 1 95 ? 10.214 5.736 -12.071 1.00 90.94 95 SER A C 1
ATOM 705 O O . SER A 1 95 ? 10.740 5.072 -12.961 1.00 90.94 95 SER A O 1
ATOM 707 N N . ALA A 1 96 ? 10.531 7.019 -11.891 1.00 91.00 96 ALA A N 1
ATOM 708 C CA . ALA A 1 96 ? 11.494 7.749 -12.712 1.00 91.00 96 ALA A CA 1
ATOM 709 C C . ALA A 1 96 ? 12.968 7.580 -12.284 1.00 91.00 96 ALA A C 1
ATOM 711 O O . ALA A 1 96 ? 13.820 8.262 -12.853 1.00 91.00 96 ALA A O 1
ATOM 712 N N . ALA A 1 97 ? 13.278 6.743 -11.283 1.00 91.00 97 ALA A N 1
ATOM 713 C CA . ALA A 1 97 ? 14.608 6.619 -10.664 1.00 91.00 97 ALA A CA 1
ATOM 714 C C . ALA A 1 97 ? 15.196 7.963 -10.180 1.00 91.00 97 ALA A C 1
ATOM 716 O O . ALA A 1 97 ? 16.395 8.218 -10.282 1.00 91.00 97 ALA A O 1
ATOM 717 N N . ARG A 1 98 ? 14.335 8.862 -9.686 1.00 92.62 98 ARG A N 1
ATOM 718 C CA . ARG A 1 98 ? 14.714 10.190 -9.158 1.00 92.62 98 ARG A CA 1
ATOM 719 C C . ARG A 1 98 ? 14.537 10.305 -7.645 1.00 92.62 98 ARG A C 1
ATOM 721 O O . ARG A 1 98 ? 14.768 11.374 -7.085 1.00 92.62 98 ARG A O 1
ATOM 728 N N . ALA A 1 99 ? 14.065 9.241 -7.008 1.00 92.19 99 ALA A N 1
ATOM 729 C CA . ALA A 1 99 ? 13.869 9.159 -5.571 1.00 92.19 99 ALA A CA 1
ATOM 730 C C . ALA A 1 99 ? 15.214 9.022 -4.840 1.00 92.19 99 ALA A C 1
ATOM 732 O O . ALA A 1 99 ? 16.159 8.434 -5.367 1.00 92.19 99 ALA A O 1
ATOM 733 N N . SER A 1 100 ? 15.307 9.564 -3.624 1.00 94.44 100 SER A N 1
ATOM 734 C CA . SER A 1 100 ? 16.452 9.291 -2.752 1.00 94.44 100 SER A CA 1
ATOM 735 C C . SER A 1 100 ? 16.413 7.853 -2.220 1.00 94.44 100 SER A C 1
ATOM 737 O O . SER A 1 100 ? 15.383 7.179 -2.269 1.00 94.44 100 SER A O 1
ATOM 739 N N . GLU A 1 101 ? 17.519 7.385 -1.641 1.00 93.31 101 GLU A N 1
ATOM 740 C CA . GLU A 1 101 ? 17.552 6.093 -0.945 1.00 93.31 101 GLU A CA 1
ATOM 741 C C . GLU A 1 101 ? 16.484 6.014 0.160 1.00 93.31 101 GLU A C 1
ATOM 743 O O . GLU A 1 101 ? 15.742 5.037 0.244 1.00 93.31 101 GLU A O 1
ATOM 748 N N . GLN A 1 102 ? 16.326 7.083 0.949 1.00 94.25 102 GLN A N 1
ATOM 749 C CA . GLN A 1 102 ? 15.305 7.146 1.994 1.00 94.25 102 GLN A CA 1
ATOM 750 C C . GLN A 1 102 ? 13.880 7.116 1.423 1.00 94.25 102 GLN A C 1
ATOM 752 O O . GLN A 1 102 ? 12.993 6.510 2.025 1.00 94.25 102 GLN A O 1
ATOM 757 N N . ASP A 1 103 ? 13.643 7.736 0.265 1.00 94.31 103 ASP A N 1
ATOM 758 C CA . ASP A 1 103 ? 12.343 7.675 -0.410 1.00 94.31 103 ASP A CA 1
ATOM 759 C C . ASP A 1 103 ? 12.024 6.253 -0.881 1.00 94.31 103 ASP A C 1
ATOM 761 O O 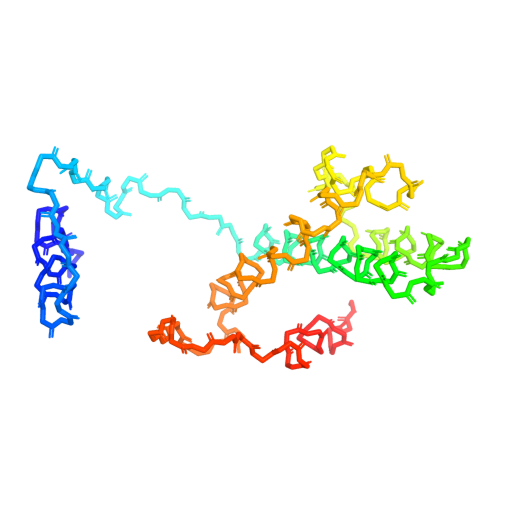. ASP A 1 103 ? 10.890 5.801 -0.718 1.00 94.31 103 ASP A O 1
ATOM 765 N N . ASN A 1 104 ? 13.018 5.526 -1.401 1.00 94.00 104 ASN A N 1
ATOM 766 C CA . ASN A 1 104 ? 12.871 4.121 -1.781 1.00 94.00 104 ASN A CA 1
ATOM 767 C C . ASN A 1 104 ? 12.586 3.237 -0.559 1.00 94.00 104 ASN A C 1
ATOM 769 O O . ASN A 1 104 ? 11.649 2.440 -0.597 1.00 94.00 104 ASN A O 1
ATOM 773 N N . ILE A 1 105 ? 13.303 3.432 0.554 1.00 92.25 105 ILE A N 1
ATOM 774 C CA . ILE A 1 105 ? 13.017 2.740 1.821 1.00 92.25 105 ILE A CA 1
ATOM 775 C C . ILE A 1 105 ? 11.569 3.009 2.245 1.00 92.25 105 ILE A C 1
ATOM 777 O O . ILE A 1 105 ? 10.799 2.073 2.451 1.00 92.25 105 ILE A O 1
ATOM 781 N N . ASN A 1 106 ? 11.156 4.277 2.304 1.00 92.69 106 ASN A N 1
ATOM 782 C CA . ASN A 1 106 ? 9.790 4.652 2.673 1.00 92.69 106 ASN A CA 1
ATOM 783 C C . ASN A 1 106 ? 8.742 4.041 1.729 1.00 92.69 106 ASN A C 1
ATOM 785 O O . ASN A 1 106 ? 7.649 3.682 2.168 1.00 92.69 106 ASN A O 1
ATOM 789 N N . MET A 1 107 ? 9.061 3.920 0.438 1.00 95.31 107 MET A N 1
ATOM 790 C CA . MET A 1 107 ? 8.182 3.305 -0.550 1.00 95.31 107 MET A CA 1
ATOM 791 C C . MET A 1 107 ? 8.013 1.806 -0.298 1.00 95.31 107 MET A C 1
ATOM 793 O O . MET A 1 107 ? 6.881 1.334 -0.322 1.00 95.31 107 MET A O 1
ATOM 797 N N . VAL A 1 108 ? 9.088 1.073 0.011 1.00 91.62 108 VAL A N 1
ATOM 798 C CA . VAL A 1 108 ? 9.022 -0.367 0.325 1.00 91.62 108 VAL A CA 1
ATOM 799 C C . VAL A 1 108 ? 8.122 -0.632 1.537 1.00 91.62 108 VAL A C 1
ATOM 801 O O . VAL A 1 108 ? 7.303 -1.548 1.503 1.00 91.62 108 VAL A O 1
ATOM 804 N N . TRP A 1 109 ? 8.166 0.221 2.566 1.00 89.00 109 TRP A N 1
ATOM 805 C CA . TRP A 1 109 ? 7.278 0.113 3.735 1.00 89.00 109 TRP A CA 1
ATOM 806 C C . TRP A 1 109 ? 5.782 0.254 3.407 1.00 89.00 109 TRP A C 1
ATOM 808 O O . TRP A 1 109 ? 4.935 -0.157 4.202 1.00 89.00 109 TRP A O 1
ATOM 818 N N . LYS A 1 110 ? 5.412 0.768 2.224 1.00 91.94 110 LYS A N 1
ATOM 819 C CA . LYS A 1 110 ? 4.005 0.818 1.791 1.00 91.94 110 LYS A CA 1
ATOM 820 C C . LYS A 1 110 ? 3.409 -0.567 1.538 1.00 91.94 110 LYS A C 1
ATOM 822 O O . LYS A 1 110 ? 2.200 -0.640 1.325 1.00 91.94 110 LYS A O 1
ATOM 827 N N . TYR A 1 111 ? 4.193 -1.645 1.611 1.00 90.19 111 TYR A N 1
ATOM 828 C CA . TYR A 1 111 ? 3.679 -3.014 1.654 1.00 90.19 111 TYR A CA 1
ATOM 829 C C . TYR A 1 111 ? 2.588 -3.195 2.720 1.00 90.19 111 TYR A C 1
ATOM 831 O O . TYR A 1 111 ? 1.546 -3.768 2.417 1.00 90.19 111 TYR A O 1
ATOM 839 N N . GLU A 1 112 ? 2.750 -2.609 3.909 1.00 90.56 112 GLU A N 1
ATOM 840 C CA . GLU A 1 112 ? 1.749 -2.663 4.990 1.00 90.56 112 GLU A CA 1
ATOM 841 C C . GLU A 1 112 ? 0.433 -1.958 4.608 1.00 90.56 112 GLU A C 1
ATOM 843 O O . GLU A 1 112 ? -0.681 -2.432 4.864 1.00 90.56 112 GLU A O 1
ATOM 848 N N . ALA A 1 113 ? 0.548 -0.819 3.918 1.00 92.00 113 ALA A N 1
ATOM 849 C CA . ALA A 1 113 ? -0.612 -0.103 3.398 1.00 92.00 113 ALA A CA 1
ATOM 850 C C . ALA A 1 113 ? -1.298 -0.904 2.281 1.00 92.00 113 ALA A C 1
ATOM 852 O O . ALA A 1 113 ? -2.522 -1.014 2.263 1.00 92.00 113 ALA A O 1
ATOM 853 N N . TYR A 1 114 ? -0.518 -1.494 1.374 1.00 94.38 114 TYR A N 1
ATOM 854 C CA . TYR A 1 114 ? -1.008 -2.364 0.309 1.00 94.38 114 TYR A CA 1
ATOM 855 C C . TYR A 1 114 ? -1.729 -3.604 0.860 1.00 94.38 114 TYR A C 1
ATOM 857 O O . TYR A 1 114 ? -2.823 -3.927 0.399 1.00 94.38 114 TYR A O 1
ATOM 865 N N . TRP A 1 115 ? -1.188 -4.237 1.901 1.00 94.94 115 TRP A N 1
ATOM 866 C CA . TRP A 1 115 ? -1.810 -5.373 2.585 1.00 94.94 115 TRP A CA 1
ATOM 867 C C . TRP A 1 115 ? -3.203 -5.036 3.123 1.00 94.94 115 TRP A C 1
ATOM 869 O O . TRP A 1 115 ? -4.163 -5.783 2.928 1.00 94.94 115 TRP A O 1
ATOM 879 N N . THR A 1 116 ? -3.344 -3.847 3.710 1.00 94.25 116 THR A N 1
ATOM 880 C CA . THR A 1 116 ? -4.639 -3.333 4.177 1.00 94.25 116 THR A CA 1
ATOM 881 C C . THR A 1 116 ? -5.638 -3.157 3.024 1.00 94.25 116 THR A C 1
ATOM 883 O O . THR A 1 116 ? -6.828 -3.424 3.197 1.00 94.25 116 THR A O 1
ATOM 886 N N . LEU A 1 117 ? -5.181 -2.751 1.833 1.00 95.19 117 LEU A N 1
ATOM 887 C CA . LEU A 1 117 ? -6.039 -2.651 0.644 1.00 95.19 117 LEU A CA 1
ATOM 888 C C . LEU A 1 117 ? -6.490 -4.033 0.158 1.00 95.19 117 LEU A C 1
ATOM 890 O O . LEU A 1 117 ? -7.666 -4.205 -0.154 1.00 95.19 117 LEU A O 1
ATOM 894 N N . LEU A 1 118 ? -5.599 -5.031 0.147 1.00 95.06 118 LEU A N 1
ATOM 895 C CA . LEU A 1 118 ? -5.966 -6.411 -0.192 1.00 95.06 118 LEU A CA 1
ATOM 896 C C . LEU A 1 118 ? -6.998 -6.987 0.781 1.00 95.06 118 LEU 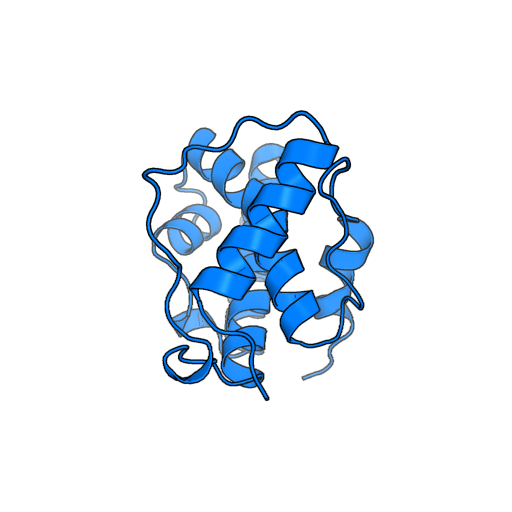A C 1
ATOM 898 O O . LEU A 1 118 ? -7.921 -7.686 0.361 1.00 95.06 118 LEU A O 1
ATOM 902 N N . TRP A 1 119 ? -6.874 -6.670 2.069 1.00 95.25 119 TRP A N 1
ATOM 903 C CA . TRP A 1 119 ? -7.874 -7.040 3.067 1.00 95.25 119 TRP A CA 1
ATOM 904 C C . TRP A 1 119 ? -9.223 -6.369 2.803 1.00 95.25 119 TRP A C 1
ATOM 906 O O . TRP A 1 119 ? -10.257 -7.033 2.821 1.00 95.25 119 TRP A O 1
ATOM 916 N N . ALA A 1 120 ? -9.227 -5.075 2.477 1.00 94.62 120 ALA A N 1
ATOM 917 C CA . ALA A 1 120 ? -10.454 -4.354 2.141 1.00 94.62 120 ALA A CA 1
ATOM 918 C C . ALA A 1 120 ? -11.152 -4.909 0.881 1.00 94.62 120 ALA A C 1
ATOM 920 O O . ALA A 1 120 ? -12.375 -4.834 0.775 1.00 94.62 120 ALA A O 1
ATOM 921 N N . LEU A 1 121 ? -10.390 -5.493 -0.050 1.00 94.44 121 LEU A N 1
ATOM 922 C CA . LEU A 1 121 ? -10.900 -6.191 -1.238 1.00 94.44 121 LEU A CA 1
ATOM 923 C C . LEU A 1 121 ? -11.351 -7.635 -0.958 1.00 94.44 121 LEU A C 1
ATOM 925 O O . LEU A 1 121 ? -11.883 -8.287 -1.852 1.00 94.44 121 LEU A O 1
ATOM 929 N N . GLY A 1 122 ? -11.133 -8.153 0.254 1.00 93.56 122 GLY A N 1
ATOM 930 C CA . GLY A 1 122 ? -11.433 -9.539 0.621 1.00 93.56 122 GLY A CA 1
ATOM 931 C C . GLY A 1 122 ? -10.434 -10.571 0.083 1.00 93.56 122 GLY A C 1
ATOM 932 O O . GLY A 1 122 ? -10.703 -11.766 0.165 1.00 93.56 122 GLY A O 1
ATOM 933 N N . ILE A 1 123 ? -9.291 -10.133 -0.455 1.00 93.25 123 ILE A N 1
ATOM 934 C CA . ILE A 1 123 ? -8.204 -11.010 -0.927 1.00 93.25 123 ILE A CA 1
ATOM 935 C C . ILE A 1 123 ? -7.406 -11.546 0.268 1.00 93.25 123 ILE A C 1
ATOM 937 O O . ILE A 1 123 ? -7.062 -12.725 0.316 1.00 93.25 123 ILE A O 1
ATOM 941 N N . VAL A 1 124 ? -7.147 -10.684 1.254 1.00 93.94 124 VAL A N 1
ATOM 942 C CA . VAL A 1 124 ? -6.623 -11.076 2.568 1.00 93.94 124 VAL A CA 1
ATOM 943 C C . VAL A 1 124 ? -7.804 -11.232 3.523 1.00 93.94 124 VAL A C 1
ATOM 945 O O . VAL A 1 124 ? -8.609 -10.317 3.677 1.00 93.94 124 VAL A O 1
ATOM 948 N N . ALA A 1 125 ? -7.920 -12.386 4.182 1.00 91.19 125 ALA A N 1
ATOM 949 C CA . ALA A 1 125 ? -9.085 -12.691 5.017 1.00 91.19 125 ALA A CA 1
ATOM 950 C C . ALA A 1 125 ? -9.140 -11.856 6.307 1.00 91.19 125 ALA A C 1
ATOM 952 O O . 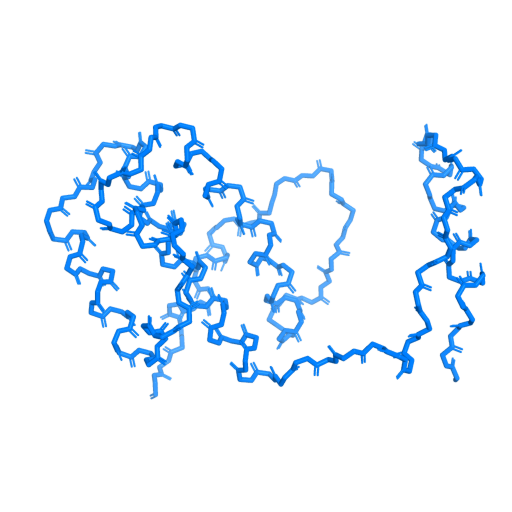ALA A 1 125 ? -10.212 -11.431 6.744 1.00 91.19 125 ALA A O 1
ATOM 953 N N . THR A 1 126 ? -7.987 -11.619 6.934 1.00 92.50 126 THR A N 1
ATOM 954 C CA . THR A 1 126 ? -7.890 -10.956 8.238 1.00 92.50 126 THR A CA 1
ATOM 955 C C . THR A 1 126 ? -6.641 -10.097 8.330 1.00 92.50 126 THR A C 1
ATOM 957 O O . THR A 1 126 ? -5.591 -10.486 7.831 1.00 92.50 126 THR A O 1
ATOM 960 N N . LEU A 1 127 ? -6.751 -8.973 9.040 1.00 91.25 127 LEU A N 1
ATOM 961 C CA . LEU A 1 127 ? -5.600 -8.259 9.588 1.00 91.25 127 LEU A CA 1
ATOM 962 C C . LEU A 1 127 ? -5.381 -8.770 11.009 1.00 91.25 127 LEU A C 1
ATOM 964 O O . LEU A 1 127 ? -6.195 -8.507 11.901 1.00 91.25 127 LEU A O 1
ATOM 968 N N . ASP A 1 128 ? -4.344 -9.570 11.191 1.00 90.12 128 ASP A N 1
ATOM 969 C CA . ASP A 1 128 ? -3.943 -10.088 12.486 1.00 90.12 128 ASP A CA 1
ATOM 970 C C . ASP A 1 128 ? -3.088 -9.073 13.255 1.00 90.12 128 ASP A C 1
ATOM 972 O O . ASP A 1 128 ? -3.042 -7.879 12.945 1.00 90.12 128 ASP A O 1
ATOM 976 N N . TYR A 1 129 ? -2.533 -9.514 14.380 1.00 87.62 129 TYR A N 1
ATOM 977 C CA . TYR A 1 129 ? -1.715 -8.642 15.203 1.00 87.62 129 TYR A CA 1
ATOM 978 C C . TYR A 1 129 ? -0.356 -8.424 14.517 1.00 87.62 129 TYR A C 1
ATOM 980 O O . TYR A 1 129 ? 0.252 -9.408 14.110 1.00 87.62 129 TYR A O 1
ATOM 988 N N . PRO A 1 130 ? 0.149 -7.180 14.426 1.00 87.81 130 PRO A N 1
ATOM 989 C CA . PRO A 1 130 ? 1.366 -6.871 13.677 1.00 87.81 130 PRO A CA 1
ATOM 990 C C . PRO A 1 130 ? 2.629 -7.215 14.487 1.00 87.81 130 PRO A C 1
ATOM 992 O O . PRO A 1 130 ? 3.372 -6.331 14.909 1.00 87.81 130 PRO A O 1
ATOM 995 N N . ASP A 1 131 ? 2.847 -8.498 14.777 1.00 89.94 131 ASP A N 1
ATOM 996 C CA . ASP A 1 131 ? 4.068 -9.027 15.412 1.00 89.94 131 ASP A CA 1
ATOM 997 C C . ASP A 1 131 ? 5.040 -9.686 14.423 1.00 89.94 131 ASP A C 1
ATOM 999 O O . ASP A 1 131 ? 6.101 -10.169 14.821 1.00 89.94 131 ASP A O 1
ATOM 1003 N N . HIS A 1 132 ? 4.704 -9.668 13.139 1.00 88.88 132 HIS A N 1
ATOM 1004 C CA . HIS A 1 132 ? 5.509 -10.187 12.047 1.00 88.88 132 HIS A CA 1
ATOM 1005 C C . HIS A 1 132 ? 5.327 -9.305 10.808 1.00 88.88 132 HIS A C 1
ATOM 1007 O O . HIS A 1 132 ? 4.403 -8.497 10.725 1.00 88.88 132 HIS A O 1
ATOM 1013 N N . THR A 1 133 ? 6.240 -9.447 9.852 1.00 86.00 133 THR A N 1
ATOM 1014 C CA . THR A 1 133 ? 6.119 -8.819 8.534 1.00 86.00 133 THR A CA 1
ATOM 1015 C C . THR A 1 133 ? 5.099 -9.571 7.694 1.00 86.00 133 THR A C 1
ATOM 1017 O O . THR A 1 133 ? 5.035 -10.798 7.772 1.00 86.00 133 THR A O 1
ATOM 1020 N N . ILE A 1 134 ? 4.369 -8.863 6.836 1.00 86.81 134 ILE A N 1
ATOM 1021 C CA . ILE A 1 134 ? 3.426 -9.492 5.907 1.00 86.81 134 ILE A CA 1
ATOM 1022 C C . ILE A 1 134 ? 4.103 -10.501 4.962 1.00 86.81 134 ILE A C 1
ATOM 1024 O O . ILE A 1 134 ? 5.306 -10.433 4.699 1.00 86.81 134 ILE A O 1
ATOM 1028 N N . ASP A 1 135 ? 3.306 -11.408 4.394 1.00 86.69 135 ASP A N 1
ATOM 1029 C CA . ASP A 1 135 ? 3.751 -12.316 3.334 1.00 86.69 135 ASP A CA 1
ATOM 1030 C C . ASP A 1 135 ? 3.937 -11.538 2.018 1.00 86.69 135 ASP A C 1
ATOM 1032 O O . ASP A 1 135 ? 2.996 -11.330 1.243 1.00 86.69 135 ASP A O 1
ATOM 1036 N N . CYS A 1 136 ? 5.168 -11.072 1.787 1.00 79.88 136 CYS A N 1
ATOM 1037 C CA . CYS A 1 136 ? 5.544 -10.324 0.589 1.00 79.88 136 CYS A CA 1
ATOM 1038 C C . CYS A 1 136 ? 5.315 -11.127 -0.700 1.00 79.88 136 CYS A C 1
ATOM 1040 O O . CYS A 1 136 ? 4.916 -10.547 -1.711 1.00 79.88 136 CYS A O 1
ATOM 1042 N N . ASP A 1 137 ? 5.510 -12.447 -0.676 1.00 84.62 137 ASP A N 1
ATOM 1043 C CA . ASP A 1 137 ? 5.318 -13.290 -1.856 1.00 84.62 137 ASP A CA 1
ATOM 1044 C C . ASP A 1 137 ? 3.838 -13.362 -2.223 1.00 84.62 137 ASP A C 1
ATOM 1046 O O . ASP A 1 137 ? 3.468 -13.122 -3.377 1.00 84.62 137 ASP A O 1
ATOM 1050 N N . PHE A 1 138 ? 2.962 -13.613 -1.249 1.00 88.12 138 PHE A N 1
ATOM 1051 C CA . PHE A 1 138 ? 1.518 -13.548 -1.465 1.00 88.12 138 PHE A CA 1
ATOM 1052 C C . PHE A 1 138 ? 1.092 -12.159 -1.955 1.00 88.12 138 PHE A C 1
ATOM 1054 O O . PHE A 1 138 ? 0.351 -12.045 -2.937 1.00 88.12 138 PHE A O 1
ATOM 1061 N N . ALA A 1 139 ? 1.597 -11.107 -1.305 1.00 85.00 139 ALA A N 1
ATOM 1062 C CA . ALA A 1 139 ? 1.305 -9.720 -1.633 1.00 85.00 139 ALA A CA 1
ATOM 1063 C C . ALA A 1 139 ? 1.632 -9.404 -3.104 1.00 85.00 139 ALA A C 1
ATOM 1065 O O . ALA A 1 139 ? 0.788 -8.845 -3.808 1.00 85.00 139 ALA A O 1
ATOM 1066 N N . MET A 1 140 ? 2.801 -9.811 -3.604 1.00 83.19 140 MET A N 1
ATOM 1067 C CA . MET A 1 140 ? 3.194 -9.608 -5.004 1.00 83.19 140 MET A CA 1
ATOM 1068 C C . MET A 1 140 ? 2.290 -10.360 -5.988 1.00 83.19 140 MET A C 1
ATOM 1070 O O . MET A 1 140 ? 1.874 -9.811 -7.012 1.00 83.19 140 MET A O 1
ATOM 1074 N N . HIS A 1 141 ? 1.938 -11.608 -5.677 1.00 83.94 141 HIS A N 1
ATOM 1075 C CA . HIS A 1 141 ? 1.145 -12.444 -6.579 1.00 83.94 141 HIS A CA 1
ATOM 1076 C C . HIS A 1 141 ? -0.349 -12.095 -6.598 1.00 83.94 141 HIS A C 1
ATOM 1078 O O . HIS A 1 141 ? -1.046 -12.496 -7.532 1.00 83.94 141 HIS A O 1
ATOM 1084 N N . ALA A 1 142 ? -0.846 -11.346 -5.610 1.00 81.88 142 ALA A N 1
ATOM 1085 C CA . ALA A 1 142 ? -2.255 -10.973 -5.515 1.00 81.88 142 ALA A CA 1
ATOM 1086 C C . ALA A 1 142 ? -2.745 -10.154 -6.724 1.00 81.88 142 ALA A C 1
ATOM 1088 O O . ALA A 1 142 ? -3.868 -10.358 -7.173 1.00 81.88 142 ALA A O 1
ATOM 1089 N N . VAL A 1 143 ? -1.901 -9.284 -7.294 1.00 70.62 143 VAL A N 1
ATOM 1090 C CA . VAL A 1 143 ? -2.230 -8.519 -8.514 1.00 70.62 143 VAL A CA 1
ATOM 1091 C C . VAL A 1 143 ? -1.838 -9.280 -9.781 1.00 70.62 143 VAL A C 1
ATOM 1093 O O . VAL A 1 143 ? -2.555 -9.224 -10.774 1.00 70.62 143 VAL A O 1
ATOM 1096 N N . ALA A 1 144 ? -0.735 -10.036 -9.760 1.00 65.69 144 ALA A N 1
ATOM 1097 C CA . ALA A 1 144 ? -0.227 -10.744 -10.941 1.00 65.69 144 ALA A CA 1
ATOM 1098 C C . ALA A 1 144 ? -1.174 -11.837 -11.474 1.00 65.69 144 ALA A C 1
ATOM 1100 O O . ALA A 1 144 ? -1.063 -12.245 -12.628 1.00 65.69 144 ALA A O 1
ATOM 1101 N N . ARG A 1 145 ? -2.098 -12.328 -10.640 1.00 63.09 145 ARG A N 1
ATOM 1102 C CA . ARG A 1 145 ? -3.098 -13.342 -11.010 1.00 63.09 145 ARG A CA 1
ATOM 1103 C C . ARG A 1 145 ? -4.380 -12.755 -11.606 1.00 63.09 145 ARG A C 1
ATOM 1105 O O . ARG A 1 145 ? -5.236 -13.520 -12.042 1.00 63.09 145 ARG A O 1
ATOM 1112 N N . CYS A 1 146 ? -4.520 -11.432 -11.629 1.00 59.41 146 CYS A N 1
ATOM 1113 C CA . CYS A 1 146 ? -5.672 -10.759 -12.211 1.00 59.41 146 CYS A CA 1
ATOM 1114 C C . CYS A 1 146 ? -5.456 -10.590 -13.720 1.00 59.41 146 CYS A C 1
ATOM 1116 O O . CYS A 1 146 ? -4.611 -9.810 -14.150 1.00 59.41 146 CYS A O 1
ATOM 1118 N N . THR A 1 147 ? -6.212 -11.319 -14.539 1.00 51.91 147 THR A N 1
ATOM 1119 C CA . THR A 1 147 ? -6.343 -10.995 -15.967 1.00 51.91 147 THR A CA 1
ATOM 1120 C C . THR A 1 147 ? -7.275 -9.788 -16.129 1.00 51.91 147 THR A C 1
ATOM 1122 O O . THR A 1 147 ? -8.322 -9.793 -15.476 1.00 51.91 147 THR A O 1
ATOM 1125 N N . PRO A 1 148 ? -6.915 -8.779 -16.948 1.00 56.00 148 PRO A N 1
ATOM 1126 C CA . PRO A 1 148 ? -7.804 -7.662 -17.263 1.00 56.00 148 PRO A CA 1
ATOM 1127 C C . PRO A 1 148 ? -9.088 -8.107 -17.971 1.00 56.00 148 PRO A C 1
ATOM 1129 O O . PRO A 1 148 ? -9.050 -9.141 -18.681 1.00 56.00 148 PRO A O 1
#

Secondary structure (DSSP, 8-state):
-PPPHHHHHHHHHHHHHTTT----TTSPPPPPTTT--PPPHHHHHHHHHHHHHHHHHHHHHHTT---HHHHHHHHHHHHHTT-GGG--HHHHHHHTT-S-HHHHHHHHTTHHHHHHHHHHTTSS-----SSS---HHHHHHHHHT---

Sequence (148 aa):
MPKSPETRKAASIAKLQARGIPCLDSLPVIEAADAARIRSAEEIARRAIACLIAIQAAFAQHDGSYSEAGAAWCHDRLEQYGVTDGITPNESMVSAARASEQDNINMVWKYEAYWTLLWALGIVATLDYPDHTIDCDFAMHAVARCTP

pLDDT: mean 90.29, std 7.62, range [51.91, 95.75]